Protein AF-A0A961MVY6-F1 (afdb_monomer)

Nearest PDB structures (foldseek):
  6jx6-assembly1_A  TM=2.882E-01  e=3.136E+00  Homo sapiens
  4tx5-assembly1_B  TM=4.268E-01  e=9.457E+00  Homo sapiens
  8auw-assembly1_D  TM=2.550E-01  e=6.999E+00  Homo sapiens
  4tx5-assembly1_A  TM=2.517E-01  e=7.738E+00  Homo sapiens
  8e2i-assembly1_F  TM=2.542E-01  e=9.944E+00  Homo sapiens

Sequence (142 aa):
MLRCLALFLSLLIAPLGADACEPQFRAGMVAFAAADRALRAAEETLYSGLGWASRGRVLERLEARSGLTTACDEVAVLRHDMLAASRQLDHARTQFGLARALCMGENQRRAAANLVALADTGMAIATQTEFLNDLAARCRSP

Structure (mmCIF, N/CA/C/O backbone):
data_AF-A0A961MVY6-F1
#
_entry.id   AF-A0A961MVY6-F1
#
loop_
_atom_site.group_PDB
_atom_site.id
_atom_site.type_symbol
_atom_site.label_atom_id
_atom_site.label_alt_id
_atom_site.label_comp_id
_atom_site.label_asym_id
_atom_site.label_entity_id
_atom_site.label_seq_id
_atom_site.pdbx_PDB_ins_code
_atom_site.Cartn_x
_atom_site.Cartn_y
_atom_site.Cartn_z
_atom_site.occupancy
_atom_site.B_iso_or_equiv
_atom_site.auth_seq_id
_atom_site.auth_comp_id
_atom_site.auth_asym_id
_atom_site.auth_atom_id
_atom_site.pdbx_PDB_model_num
ATOM 1 N N . MET A 1 1 ? 23.881 -22.099 -53.975 1.00 50.41 1 MET A N 1
ATOM 2 C CA . MET A 1 1 ? 24.062 -20.878 -53.154 1.00 50.41 1 MET A CA 1
ATOM 3 C C . MET A 1 1 ? 22.766 -20.314 -52.546 1.00 50.41 1 MET A C 1
ATOM 5 O O . MET A 1 1 ? 22.860 -19.404 -51.742 1.00 50.41 1 MET A O 1
ATOM 9 N N . LEU A 1 2 ? 21.575 -20.877 -52.819 1.00 51.62 2 LEU A N 1
ATOM 10 C CA . LEU A 1 2 ? 20.302 -20.393 -52.244 1.00 51.62 2 LEU A CA 1
ATOM 11 C C . LEU A 1 2 ? 19.974 -20.912 -50.826 1.00 51.62 2 LEU A C 1
ATOM 13 O O . LEU A 1 2 ? 19.121 -20.352 -50.150 1.00 51.62 2 LEU A O 1
ATOM 17 N N . ARG A 1 3 ? 20.632 -21.985 -50.359 1.00 49.69 3 ARG A N 1
ATOM 18 C CA . ARG A 1 3 ? 20.303 -22.641 -49.076 1.00 49.69 3 ARG A CA 1
ATOM 19 C C . ARG A 1 3 ? 20.895 -21.953 -47.838 1.00 49.69 3 ARG A C 1
ATOM 21 O O . ARG A 1 3 ? 20.323 -22.082 -46.765 1.00 49.69 3 ARG A O 1
ATOM 28 N N . CYS A 1 4 ? 21.977 -21.183 -47.977 1.00 49.06 4 CYS A N 1
ATOM 29 C CA . CYS A 1 4 ? 22.562 -20.445 -46.847 1.00 49.06 4 CYS A CA 1
ATOM 30 C C . CYS A 1 4 ? 21.818 -19.135 -46.534 1.00 49.06 4 CYS A C 1
ATOM 32 O O . CYS A 1 4 ? 21.869 -18.670 -45.401 1.00 49.06 4 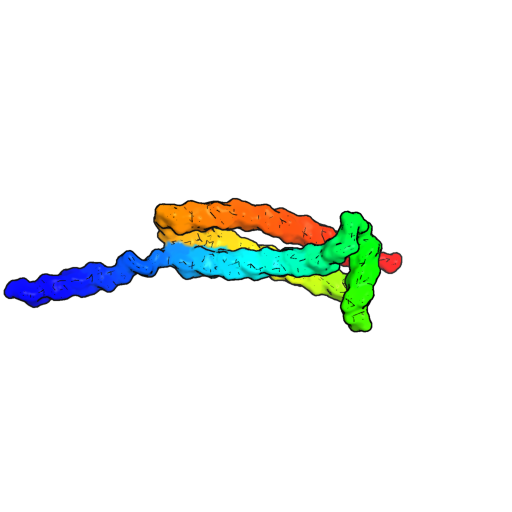CYS A O 1
ATOM 34 N N . LEU A 1 5 ? 21.099 -18.560 -47.507 1.00 49.84 5 LEU A N 1
ATOM 35 C CA . LEU A 1 5 ? 20.382 -17.292 -47.328 1.00 49.84 5 LEU A CA 1
ATOM 36 C C . LEU A 1 5 ? 19.131 -17.455 -46.443 1.00 49.84 5 LEU A C 1
ATOM 38 O O . LEU A 1 5 ? 18.829 -16.591 -45.627 1.00 49.84 5 LEU A O 1
ATOM 42 N N . ALA A 1 6 ? 18.437 -18.592 -46.557 1.00 54.06 6 ALA A N 1
ATOM 43 C CA . ALA A 1 6 ? 17.245 -18.886 -45.759 1.00 54.06 6 ALA A CA 1
ATOM 44 C C . ALA A 1 6 ? 17.570 -19.156 -44.277 1.00 54.06 6 ALA A C 1
ATOM 46 O O . ALA A 1 6 ? 16.796 -18.781 -43.403 1.00 54.06 6 ALA A O 1
ATOM 47 N N . LEU A 1 7 ? 18.740 -19.745 -43.994 1.00 50.69 7 LEU A N 1
ATOM 48 C CA . LEU A 1 7 ? 19.192 -20.058 -42.633 1.00 50.69 7 LEU A CA 1
ATOM 49 C C . LEU A 1 7 ? 19.576 -18.803 -41.831 1.00 50.69 7 LEU A C 1
ATOM 51 O O . LEU A 1 7 ? 19.318 -18.736 -40.630 1.00 50.69 7 LEU A O 1
ATOM 55 N N . PHE A 1 8 ? 20.119 -17.779 -42.499 1.00 51.22 8 PHE A N 1
ATOM 56 C CA . PHE A 1 8 ? 20.367 -16.473 -41.878 1.00 51.22 8 PHE A CA 1
ATOM 57 C C . PHE A 1 8 ? 19.077 -15.691 -41.615 1.00 51.22 8 PHE A C 1
ATOM 59 O O . PHE A 1 8 ? 18.980 -15.001 -40.602 1.00 51.22 8 PHE A O 1
ATOM 66 N N . LEU A 1 9 ? 18.062 -15.837 -42.475 1.00 50.09 9 LEU A N 1
ATOM 67 C CA . LEU A 1 9 ? 16.777 -15.165 -42.284 1.00 50.09 9 LEU A CA 1
ATOM 68 C C . LEU A 1 9 ? 16.022 -15.707 -41.061 1.00 50.09 9 LEU A C 1
ATOM 70 O O . LEU A 1 9 ? 15.394 -14.934 -40.352 1.00 50.09 9 LEU A O 1
ATOM 74 N N . SER A 1 10 ? 16.142 -17.002 -40.755 1.00 50.00 10 SER A N 1
ATOM 75 C CA . SER A 1 10 ? 15.547 -17.613 -39.555 1.00 50.00 10 SER A CA 1
ATOM 76 C C . SER A 1 10 ? 16.256 -17.265 -38.238 1.00 50.00 10 SER A C 1
ATOM 78 O O . SER A 1 10 ? 15.634 -17.350 -37.185 1.00 50.00 10 SER A O 1
ATOM 80 N N . LEU A 1 11 ? 17.526 -16.841 -38.274 1.00 48.94 11 LEU A N 1
ATOM 81 C CA . LEU A 1 11 ? 18.265 -16.371 -37.088 1.00 48.94 11 LEU A CA 1
ATOM 82 C C . LEU A 1 11 ? 18.016 -14.884 -36.779 1.00 48.94 11 LEU A C 1
ATOM 84 O O . LEU A 1 11 ? 18.246 -14.444 -35.656 1.00 48.94 11 LEU A O 1
ATOM 88 N N . LEU A 1 12 ? 17.501 -14.124 -37.749 1.00 46.88 12 LEU A N 1
ATOM 89 C CA . LEU A 1 12 ? 17.041 -12.741 -37.568 1.00 46.88 12 LEU A CA 1
ATOM 90 C C . LEU A 1 12 ? 15.601 -12.647 -37.032 1.00 46.88 12 LEU A C 1
ATOM 92 O O . LEU A 1 12 ? 15.157 -11.559 -36.684 1.00 46.88 12 LEU A O 1
ATOM 96 N N . ILE A 1 13 ? 14.896 -13.779 -36.922 1.00 49.81 13 ILE A N 1
ATOM 97 C CA . ILE A 1 13 ? 13.587 -13.899 -36.256 1.00 49.81 13 ILE A CA 1
ATOM 98 C C . ILE A 1 13 ? 13.783 -14.466 -34.836 1.00 49.81 13 ILE A C 1
ATOM 100 O O . ILE A 1 13 ? 12.940 -15.180 -34.299 1.00 49.81 13 ILE A O 1
ATOM 104 N N . ALA A 1 14 ? 14.898 -14.131 -34.175 1.00 45.16 14 ALA A N 1
ATOM 105 C CA . ALA A 1 14 ? 14.811 -13.953 -32.729 1.00 45.16 14 ALA A CA 1
ATOM 106 C C . ALA A 1 14 ? 13.691 -12.923 -32.495 1.00 45.16 14 ALA A C 1
ATOM 108 O O . ALA A 1 14 ? 13.612 -11.965 -33.269 1.00 45.16 14 ALA A O 1
ATOM 109 N N . PRO A 1 15 ? 12.786 -13.099 -31.521 1.00 46.09 15 PRO A N 1
ATOM 110 C CA . PRO A 1 15 ? 11.686 -12.169 -31.338 1.00 46.09 15 PRO A CA 1
ATOM 111 C C . PRO A 1 15 ? 12.265 -10.806 -30.940 1.00 46.09 15 PRO A C 1
ATOM 113 O O . PRO A 1 15 ? 12.479 -10.526 -29.767 1.00 46.09 15 PRO A O 1
ATOM 116 N N . LEU A 1 16 ? 12.494 -9.939 -31.927 1.00 48.75 16 LEU A N 1
ATOM 117 C CA . LEU A 1 16 ? 12.896 -8.536 -31.805 1.00 48.75 16 LEU A CA 1
ATOM 118 C C . LEU A 1 16 ? 11.778 -7.669 -31.184 1.00 48.75 16 LEU A C 1
ATOM 120 O O . LEU A 1 16 ? 11.719 -6.470 -31.427 1.00 48.75 16 LEU A O 1
ATOM 124 N N . GLY A 1 17 ? 10.853 -8.255 -30.418 1.00 47.75 17 GLY A N 1
ATOM 125 C CA . GLY A 1 17 ? 9.596 -7.598 -30.056 1.00 47.75 17 GLY A CA 1
ATOM 126 C C . GLY A 1 17 ? 8.947 -8.026 -28.745 1.00 47.75 17 GLY A C 1
ATOM 127 O O . GLY A 1 17 ? 7.870 -7.524 -28.449 1.00 47.75 17 GLY A O 1
ATOM 128 N N . ALA A 1 18 ? 9.557 -8.907 -27.948 1.00 54.59 18 ALA A N 1
ATOM 129 C CA . ALA A 1 18 ? 9.176 -9.013 -26.542 1.00 54.59 18 ALA A CA 1
ATOM 130 C C . ALA A 1 18 ? 10.121 -8.097 -25.765 1.00 54.59 18 ALA A C 1
ATOM 132 O O . ALA A 1 18 ? 11.275 -8.462 -25.538 1.00 54.59 18 ALA A O 1
ATOM 133 N N . ASP A 1 19 ? 9.665 -6.887 -25.429 1.00 66.06 19 ASP A N 1
ATOM 134 C CA . ASP A 1 19 ? 10.413 -6.003 -24.536 1.00 66.06 19 ASP A CA 1
ATOM 135 C C . ASP A 1 19 ? 10.648 -6.795 -23.243 1.00 66.06 19 ASP A C 1
ATOM 137 O O . ASP A 1 19 ? 9.700 -7.135 -22.533 1.00 66.06 19 ASP A O 1
ATOM 141 N N . ALA A 1 20 ? 11.898 -7.191 -22.982 1.00 76.56 20 ALA A N 1
ATOM 142 C CA . ALA A 1 20 ? 12.243 -8.126 -21.907 1.00 76.56 20 ALA A CA 1
ATOM 143 C C . ALA A 1 20 ? 11.831 -7.606 -20.518 1.00 76.56 20 ALA A C 1
ATOM 145 O O . ALA A 1 20 ? 11.850 -8.357 -19.544 1.00 76.56 20 ALA A O 1
ATOM 146 N N . CYS A 1 21 ? 11.465 -6.325 -20.448 1.00 90.12 21 CYS A N 1
ATOM 147 C CA . CYS A 1 21 ? 10.973 -5.642 -19.272 1.00 90.12 21 CYS A CA 1
ATOM 148 C C . CYS A 1 21 ? 9.441 -5.629 -19.114 1.00 90.12 21 CYS A C 1
ATOM 150 O O . CYS A 1 21 ? 8.948 -5.278 -18.039 1.00 90.12 21 CYS A O 1
ATOM 152 N N . GLU A 1 22 ? 8.671 -5.963 -20.156 1.00 90.50 22 GLU A N 1
ATOM 153 C CA . GLU A 1 22 ? 7.207 -5.883 -20.139 1.00 90.50 22 GLU A CA 1
ATOM 154 C C . GLU A 1 22 ? 6.570 -6.738 -19.028 1.00 90.50 22 GLU A C 1
ATOM 156 O O . GLU A 1 22 ? 5.675 -6.230 -18.340 1.00 90.50 22 GLU A O 1
ATOM 161 N N . PRO A 1 23 ? 7.012 -7.988 -18.774 1.00 93.62 23 PRO A N 1
ATOM 162 C CA . PRO A 1 23 ? 6.463 -8.791 -17.684 1.00 93.62 23 PRO A CA 1
ATOM 163 C C . PRO A 1 23 ? 6.629 -8.123 -16.313 1.00 93.62 23 PRO A C 1
ATOM 165 O O . PRO A 1 23 ? 5.684 -8.092 -15.524 1.00 93.62 23 PRO A O 1
ATOM 168 N N . GLN A 1 24 ? 7.800 -7.541 -16.047 1.00 95.12 24 GLN A N 1
ATOM 169 C CA . GLN A 1 24 ? 8.118 -6.865 -14.790 1.00 95.12 24 GLN A CA 1
ATOM 170 C C . GLN A 1 24 ? 7.337 -5.558 -14.684 1.00 95.12 24 GLN A C 1
ATOM 172 O O . GLN A 1 24 ? 6.719 -5.289 -13.659 1.00 95.12 24 GLN A O 1
ATOM 177 N N . PHE A 1 25 ? 7.268 -4.771 -15.761 1.00 94.12 25 PHE A N 1
ATOM 178 C CA . PHE A 1 25 ? 6.469 -3.549 -15.774 1.00 94.12 25 PHE A CA 1
ATOM 179 C C . PHE A 1 25 ? 4.996 -3.848 -15.459 1.00 94.12 25 PHE A C 1
ATOM 181 O O . PHE A 1 25 ? 4.385 -3.192 -14.613 1.00 94.12 25 PHE A O 1
ATOM 188 N N . ARG A 1 26 ? 4.429 -4.881 -16.091 1.00 95.06 26 ARG A N 1
ATOM 189 C CA . ARG A 1 26 ? 3.044 -5.309 -15.866 1.00 95.06 26 ARG A CA 1
ATOM 190 C C . ARG A 1 26 ? 2.826 -5.820 -14.443 1.00 95.06 26 ARG A C 1
ATOM 192 O O . ARG A 1 26 ? 1.844 -5.429 -13.816 1.00 95.06 26 ARG A O 1
ATOM 199 N N . ALA A 1 27 ? 3.730 -6.651 -13.927 1.00 95.81 27 ALA A N 1
ATOM 200 C CA . ALA A 1 27 ? 3.666 -7.134 -12.549 1.00 95.81 27 ALA A CA 1
ATOM 201 C C . ALA A 1 27 ? 3.710 -5.969 -11.545 1.00 95.81 27 ALA A C 1
ATOM 203 O O . ALA A 1 27 ? 2.910 -5.934 -10.609 1.00 95.81 27 ALA A O 1
ATOM 204 N N . GLY A 1 28 ? 4.567 -4.972 -11.796 1.00 96.31 28 GLY A N 1
ATOM 205 C CA . GLY A 1 28 ? 4.634 -3.741 -11.010 1.00 96.31 28 GLY A CA 1
ATOM 206 C C . GLY A 1 28 ? 3.316 -2.971 -11.005 1.00 96.31 28 GLY A C 1
ATOM 207 O O . GLY A 1 28 ? 2.820 -2.616 -9.939 1.00 96.31 28 GLY A O 1
ATOM 208 N N . MET A 1 29 ? 2.695 -2.788 -12.175 1.00 96.19 29 MET A N 1
ATOM 209 C CA . MET A 1 29 ? 1.393 -2.116 -12.297 1.00 96.19 29 MET A CA 1
ATOM 210 C C . MET A 1 29 ? 0.275 -2.855 -11.554 1.00 96.19 29 MET A C 1
ATOM 212 O O . MET A 1 29 ? -0.544 -2.219 -10.894 1.00 96.19 29 MET A O 1
ATOM 216 N N . VAL A 1 30 ? 0.233 -4.187 -11.646 1.00 97.75 30 VAL A N 1
ATOM 217 C CA . VAL A 1 30 ? -0.782 -5.005 -10.961 1.00 97.75 30 VAL A CA 1
ATOM 218 C C . VAL A 1 30 ? -0.647 -4.880 -9.444 1.00 97.75 30 VAL A C 1
ATOM 220 O O . VAL A 1 30 ? -1.646 -4.660 -8.757 1.00 97.75 30 VAL A O 1
ATOM 223 N N . ALA A 1 31 ? 0.577 -4.981 -8.929 1.00 97.00 31 ALA A N 1
ATOM 224 C CA . ALA A 1 31 ? 0.850 -4.868 -7.502 1.00 97.00 31 ALA A CA 1
ATOM 225 C C . ALA A 1 31 ? 0.575 -3.453 -6.978 1.00 97.00 31 ALA A C 1
ATOM 227 O O . ALA A 1 31 ? -0.089 -3.291 -5.953 1.00 97.00 31 ALA A O 1
ATOM 228 N N . PHE A 1 32 ? 0.981 -2.423 -7.727 1.00 96.25 32 PHE A N 1
ATOM 229 C CA . PHE A 1 32 ? 0.672 -1.037 -7.389 1.00 96.25 32 PHE A CA 1
ATOM 230 C C . PHE A 1 32 ? -0.840 -0.789 -7.330 1.00 96.25 32 PHE A C 1
ATOM 232 O O . PHE A 1 32 ? -1.336 -0.264 -6.338 1.00 96.25 32 PHE A O 1
ATOM 239 N N . ALA A 1 33 ? -1.592 -1.240 -8.338 1.00 96.06 33 ALA A N 1
ATOM 240 C CA . ALA A 1 33 ? -3.046 -1.099 -8.358 1.00 96.06 33 ALA A CA 1
ATOM 241 C C . ALA A 1 33 ? -3.729 -1.850 -7.203 1.00 96.06 33 ALA A C 1
ATOM 243 O O . ALA A 1 33 ? -4.752 -1.400 -6.689 1.00 96.06 33 ALA A O 1
ATOM 244 N N . ALA A 1 34 ? -3.190 -2.997 -6.780 1.00 95.69 34 ALA A N 1
ATOM 245 C CA . ALA A 1 34 ? -3.693 -3.705 -5.608 1.00 95.69 34 ALA A CA 1
ATOM 246 C C . ALA A 1 34 ? -3.478 -2.895 -4.320 1.00 95.69 34 ALA A C 1
ATOM 248 O O . ALA A 1 34 ? -4.415 -2.768 -3.532 1.00 95.69 34 ALA A O 1
ATOM 249 N N . ALA A 1 35 ? -2.288 -2.314 -4.138 1.00 95.81 35 ALA A N 1
ATOM 250 C CA . ALA A 1 35 ? -1.991 -1.460 -2.993 1.00 95.81 35 ALA A CA 1
ATOM 251 C C . ALA A 1 35 ? -2.851 -0.184 -2.972 1.00 95.81 35 ALA A C 1
ATOM 253 O O . ALA A 1 35 ? -3.446 0.124 -1.943 1.00 95.81 35 ALA A O 1
ATOM 254 N N . ASP A 1 36 ? -2.971 0.514 -4.106 1.00 94.94 36 ASP A N 1
ATOM 255 C CA . ASP A 1 36 ? -3.773 1.741 -4.230 1.00 94.94 36 ASP A CA 1
ATOM 256 C C . ASP A 1 36 ? -5.257 1.483 -3.932 1.00 94.94 36 ASP A C 1
ATOM 258 O O . ASP A 1 36 ? -5.886 2.230 -3.185 1.00 94.94 36 ASP A O 1
ATOM 262 N N . ARG A 1 37 ? -5.822 0.375 -4.433 1.00 95.44 37 ARG A N 1
ATOM 263 C CA . ARG A 1 37 ? -7.207 -0.007 -4.109 1.00 95.44 37 ARG A CA 1
ATOM 264 C C . ARG A 1 37 ? -7.407 -0.288 -2.625 1.00 95.44 37 ARG A C 1
ATOM 266 O O . ARG A 1 37 ? -8.418 0.137 -2.075 1.00 95.44 37 ARG A O 1
ATOM 273 N N . ALA A 1 38 ? -6.476 -1.000 -1.990 1.00 94.38 38 ALA A N 1
ATOM 274 C CA . ALA A 1 38 ? -6.560 -1.282 -0.561 1.00 94.38 38 ALA A CA 1
ATOM 275 C C . ALA A 1 38 ? -6.492 0.013 0.263 1.00 94.38 38 ALA A C 1
ATOM 277 O O . ALA A 1 38 ? -7.310 0.202 1.161 1.00 94.38 38 ALA A O 1
ATOM 278 N N . LEU A 1 39 ? -5.581 0.929 -0.090 1.00 94.31 39 LEU A N 1
ATOM 279 C CA . LEU A 1 39 ? -5.478 2.245 0.541 1.00 94.31 39 LEU A CA 1
ATOM 280 C C . LEU A 1 39 ? -6.789 3.032 0.412 1.00 94.31 39 LEU A C 1
ATOM 282 O O . LEU A 1 39 ? -7.344 3.445 1.426 1.00 94.31 39 LEU A O 1
ATOM 286 N N . ARG A 1 40 ? -7.332 3.171 -0.803 1.00 93.06 40 ARG A N 1
ATOM 287 C CA . ARG A 1 40 ? -8.600 3.886 -1.033 1.00 93.06 40 ARG A CA 1
ATOM 288 C C . ARG A 1 40 ? -9.765 3.272 -0.261 1.00 93.06 40 ARG A C 1
ATOM 290 O O . ARG A 1 40 ? -10.567 4.003 0.310 1.00 93.06 40 ARG A O 1
ATOM 297 N N . ALA A 1 41 ? -9.856 1.942 -0.221 1.00 92.00 41 ALA A N 1
ATOM 298 C CA . ALA A 1 41 ? -10.901 1.250 0.530 1.00 92.00 41 ALA A CA 1
ATOM 299 C C . ALA A 1 41 ? -10.783 1.502 2.043 1.00 92.00 41 ALA A C 1
ATOM 301 O O . ALA A 1 41 ? -11.797 1.688 2.725 1.00 92.00 41 ALA A O 1
ATOM 302 N N . ALA A 1 42 ? -9.557 1.552 2.573 1.00 90.75 42 ALA A N 1
ATOM 303 C CA . ALA A 1 42 ? -9.318 1.918 3.964 1.00 90.75 42 ALA A CA 1
ATOM 304 C C . ALA A 1 42 ? -9.681 3.386 4.227 1.00 90.75 42 ALA A C 1
ATOM 306 O O . ALA A 1 42 ? -10.405 3.666 5.178 1.00 90.75 42 ALA A O 1
ATOM 307 N N . GLU A 1 43 ? -9.268 4.314 3.364 1.00 89.94 43 GLU A N 1
ATOM 308 C CA . GLU A 1 43 ? -9.612 5.735 3.483 1.00 89.94 43 GLU A CA 1
ATOM 309 C C . GLU A 1 43 ? -11.124 5.971 3.428 1.00 89.94 43 GLU A C 1
ATOM 311 O O . GLU A 1 43 ? -11.670 6.716 4.240 1.00 89.94 43 GLU A O 1
ATOM 316 N N . GLU A 1 44 ? -11.832 5.299 2.523 1.00 88.56 44 GLU A N 1
ATOM 317 C CA . GLU A 1 44 ? -13.290 5.371 2.441 1.00 88.56 44 GLU A CA 1
ATOM 318 C C . GLU A 1 44 ? -13.944 4.838 3.721 1.00 88.56 44 GLU A C 1
ATOM 320 O O . GLU A 1 44 ? -14.873 5.441 4.267 1.00 88.56 44 GLU A O 1
ATOM 325 N N . THR A 1 45 ? -13.423 3.730 4.244 1.00 86.94 45 THR A N 1
ATOM 326 C CA . THR A 1 45 ? -13.903 3.141 5.495 1.00 86.94 45 THR A CA 1
ATOM 327 C C . THR A 1 45 ? -13.710 4.097 6.673 1.00 86.94 45 THR A C 1
ATOM 329 O O . THR A 1 45 ? -14.642 4.294 7.459 1.00 86.94 45 THR A O 1
ATOM 332 N N . LEU A 1 46 ? -12.530 4.712 6.762 1.00 84.81 46 LEU A N 1
ATOM 333 C CA . LEU A 1 46 ? -12.106 5.545 7.884 1.00 84.81 46 LEU A CA 1
ATOM 334 C C . LEU A 1 46 ? -12.653 6.974 7.830 1.00 84.81 46 LEU A C 1
ATOM 336 O O . LEU A 1 46 ? -12.898 7.549 8.888 1.00 84.81 46 LEU A O 1
ATOM 340 N N . TYR A 1 47 ? -12.841 7.551 6.639 1.00 80.81 47 TYR A N 1
ATOM 341 C CA . TYR A 1 47 ? -13.070 8.993 6.480 1.00 80.81 47 TYR A CA 1
ATOM 342 C C . TYR A 1 47 ? -14.288 9.373 5.632 1.00 80.81 47 TYR A C 1
ATOM 344 O O . TYR A 1 47 ? -14.722 10.525 5.698 1.00 80.81 47 TYR A O 1
ATOM 352 N N . SER A 1 48 ? -14.885 8.460 4.854 1.00 76.56 48 SER A N 1
ATOM 353 C CA . SER A 1 48 ? -16.035 8.820 4.008 1.00 76.56 48 SER A CA 1
ATOM 354 C C . SER A 1 48 ? -17.213 9.333 4.843 1.00 76.56 48 SER A C 1
ATOM 356 O O . SER A 1 48 ? -17.666 8.680 5.786 1.00 76.56 48 SER A O 1
ATOM 358 N N . GLY A 1 49 ? -17.698 10.532 4.501 1.00 62.78 49 GLY A N 1
ATOM 359 C CA . GLY A 1 49 ? -18.789 11.212 5.206 1.00 62.78 49 GLY A CA 1
ATOM 360 C C . GLY A 1 49 ? -18.409 11.821 6.563 1.00 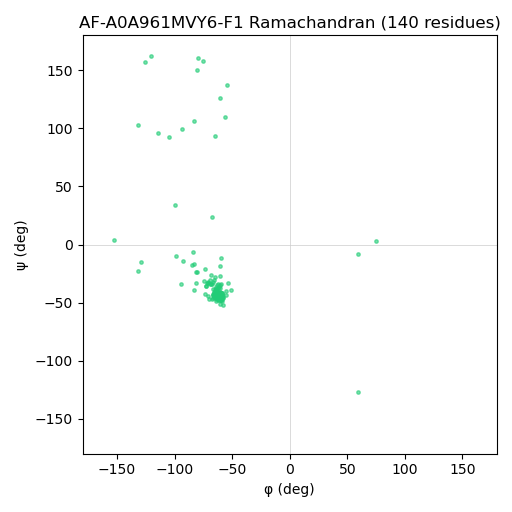62.78 49 GLY A C 1
ATOM 361 O O . GLY A 1 49 ? -19.273 12.385 7.236 1.00 62.78 49 GLY A O 1
ATOM 362 N N . LEU A 1 50 ? -17.138 11.753 6.971 1.00 63.66 50 LEU A N 1
ATOM 363 C CA . LEU A 1 50 ? -16.634 12.346 8.209 1.00 63.66 50 LEU A CA 1
ATOM 364 C C . LEU A 1 50 ? -15.839 13.613 7.877 1.00 63.66 50 LEU A C 1
ATOM 366 O O . LEU A 1 50 ? -14.645 13.556 7.620 1.00 63.66 50 LEU A O 1
ATO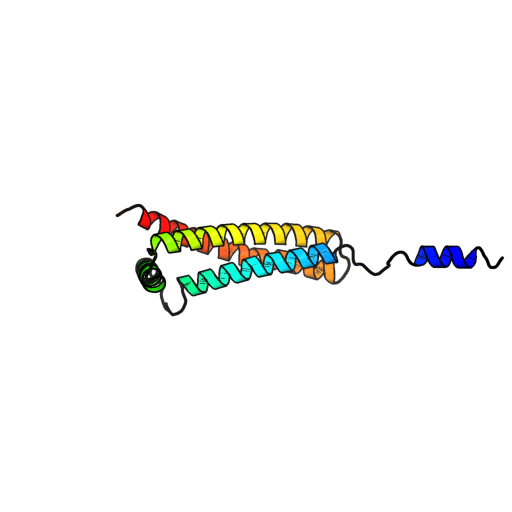M 370 N N . GLY A 1 51 ? -16.502 14.776 7.890 1.00 59.69 51 GLY A N 1
ATOM 371 C CA . GLY A 1 51 ? -15.851 16.055 7.561 1.00 59.69 51 GLY A CA 1
ATOM 372 C C . GLY A 1 51 ? -14.613 16.354 8.420 1.00 59.69 51 GLY A C 1
ATOM 373 O O . GLY A 1 51 ? -13.589 16.767 7.892 1.00 59.69 51 GLY A O 1
ATOM 374 N N . TRP A 1 52 ? -14.696 16.112 9.735 1.00 53.34 52 TRP A N 1
ATOM 375 C CA . TRP A 1 52 ? -13.565 16.115 10.675 1.00 53.34 52 TRP A CA 1
ATOM 376 C C . TRP A 1 52 ? -13.663 14.841 11.522 1.00 53.34 52 TRP A C 1
ATOM 378 O O . TRP A 1 52 ? -14.525 14.732 12.402 1.00 53.34 52 TRP A O 1
ATOM 388 N N . ALA A 1 53 ? -12.836 13.841 11.224 1.00 60.84 53 ALA A N 1
ATOM 389 C CA . ALA A 1 53 ? -12.871 12.554 11.910 1.00 60.84 53 ALA A CA 1
ATOM 390 C C . ALA A 1 53 ? -12.068 12.621 13.221 1.00 60.84 53 ALA A C 1
ATOM 392 O O . ALA A 1 53 ? -10.839 12.640 13.216 1.00 60.84 53 ALA A O 1
ATOM 393 N N . SER A 1 54 ? -12.754 12.648 14.366 1.00 69.69 54 SER A N 1
ATOM 394 C CA . SER A 1 54 ? -12.109 12.341 15.646 1.00 69.69 54 SER A CA 1
ATOM 395 C C . SER A 1 54 ? -12.010 10.823 15.817 1.00 69.69 54 SER A C 1
ATOM 397 O O . SER A 1 54 ? -12.857 10.076 15.328 1.00 69.69 54 SER A O 1
ATOM 399 N N . ARG A 1 55 ? -10.987 10.352 16.543 1.00 70.12 55 ARG A N 1
ATOM 400 C CA . ARG A 1 55 ? -10.746 8.915 16.784 1.00 70.12 55 ARG A CA 1
ATOM 401 C C . ARG A 1 55 ? -11.989 8.170 17.304 1.00 70.12 55 ARG A C 1
ATOM 403 O O . ARG A 1 55 ? -12.246 7.058 16.868 1.00 70.12 55 ARG A O 1
ATOM 410 N N . GLY A 1 56 ? -12.775 8.795 18.188 1.00 71.44 56 GLY A N 1
ATOM 411 C CA . GLY A 1 56 ? -14.019 8.212 18.712 1.00 71.44 56 GLY A CA 1
ATOM 412 C C . GLY A 1 56 ? -15.096 8.017 17.640 1.00 71.44 56 GLY A C 1
ATOM 413 O O . GLY A 1 56 ? -15.668 6.939 17.547 1.00 71.44 56 GLY A O 1
ATOM 414 N N . ARG A 1 57 ? -15.294 9.005 16.755 1.00 77.94 57 ARG A N 1
ATOM 415 C CA . ARG A 1 57 ? -16.283 8.912 15.664 1.00 77.94 57 ARG A CA 1
ATOM 416 C C . ARG A 1 57 ? -15.935 7.833 14.641 1.00 77.94 57 ARG A C 1
ATOM 418 O O . ARG A 1 57 ? -16.834 7.257 14.038 1.00 77.94 57 ARG A O 1
ATOM 425 N N . VAL A 1 58 ? -14.643 7.561 14.442 1.00 80.69 58 VAL A N 1
ATOM 426 C CA . VAL A 1 58 ? -14.197 6.448 13.593 1.00 80.69 58 VAL A CA 1
ATOM 427 C C . VAL A 1 58 ? -14.573 5.111 14.230 1.00 80.69 58 VAL A C 1
ATOM 429 O O . VAL A 1 58 ? -15.160 4.279 13.550 1.00 80.69 58 VAL A O 1
ATOM 432 N N . LEU A 1 59 ? -14.316 4.918 15.528 1.00 80.19 59 LEU A N 1
ATOM 433 C CA . LEU A 1 59 ? -14.689 3.678 16.222 1.00 80.19 59 LEU A CA 1
ATOM 434 C C . LEU A 1 59 ? -16.208 3.451 16.223 1.00 80.19 59 LEU A C 1
ATOM 436 O O . LEU A 1 59 ? -16.651 2.378 15.833 1.00 80.19 59 LEU A O 1
ATOM 440 N N . GLU A 1 60 ? -17.007 4.467 16.563 1.00 80.94 60 GLU A N 1
ATOM 441 C CA . GLU A 1 60 ? -18.478 4.385 16.513 1.00 80.94 60 GLU A CA 1
ATOM 442 C C . GLU A 1 60 ? -18.988 3.982 15.122 1.00 80.94 60 GLU A C 1
ATOM 444 O O . GLU A 1 60 ? -19.908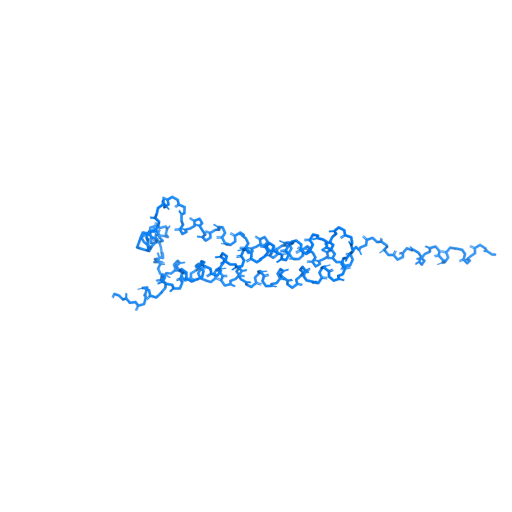 3.177 14.993 1.00 80.94 60 GLU A O 1
ATOM 449 N N . ARG A 1 61 ? -18.372 4.518 14.062 1.00 82.06 61 ARG A N 1
ATOM 450 C CA . ARG A 1 61 ? -18.709 4.164 12.681 1.00 82.06 61 ARG A CA 1
ATOM 451 C C . ARG A 1 61 ? -18.346 2.721 12.352 1.00 82.06 61 ARG A C 1
ATOM 453 O O . ARG A 1 61 ? -19.130 2.062 11.674 1.00 82.06 61 ARG A O 1
ATOM 460 N N . LEU A 1 62 ? -17.167 2.259 12.763 1.00 83.88 62 LEU A N 1
ATOM 461 C CA . LEU A 1 62 ? -16.743 0.880 12.520 1.00 83.88 62 LEU A CA 1
ATOM 462 C C . LEU A 1 62 ? -17.690 -0.106 13.216 1.00 83.88 62 LEU A C 1
ATOM 464 O O . LEU A 1 62 ? -18.149 -1.047 12.574 1.00 83.88 62 LEU A O 1
ATOM 468 N N . GLU A 1 63 ? -18.080 0.185 14.459 1.00 82.88 63 GLU A N 1
ATOM 469 C CA . GLU A 1 63 ? -19.095 -0.580 15.197 1.00 82.88 63 GLU A CA 1
ATOM 470 C C . GLU A 1 63 ? -20.441 -0.596 14.444 1.00 82.88 63 GLU A C 1
ATOM 472 O O . GLU A 1 63 ? -21.027 -1.649 14.194 1.00 82.88 63 GLU A O 1
ATOM 477 N N . ALA A 1 64 ? -20.912 0.578 14.005 1.00 79.94 64 ALA A N 1
ATOM 478 C CA . ALA A 1 64 ? -22.191 0.721 13.309 1.00 79.94 64 ALA A CA 1
ATOM 479 C C . ALA A 1 64 ? -22.209 0.080 11.910 1.00 79.94 64 ALA A C 1
ATOM 481 O O . ALA A 1 64 ? -23.278 -0.271 11.410 1.00 79.94 64 ALA A O 1
ATOM 482 N N . ARG A 1 65 ? -21.049 -0.047 11.254 1.00 77.88 65 ARG A N 1
ATOM 483 C CA . ARG A 1 65 ? -20.934 -0.608 9.902 1.00 77.88 65 ARG A CA 1
ATOM 484 C C . ARG A 1 65 ? -21.129 -2.116 9.890 1.00 77.88 65 ARG A C 1
ATOM 486 O O . ARG A 1 65 ? -21.741 -2.631 8.958 1.00 77.88 65 ARG A O 1
ATOM 493 N N . SER A 1 66 ? -20.544 -2.814 10.854 1.00 71.88 66 SER A N 1
ATOM 494 C CA . SER A 1 66 ? -20.464 -4.266 10.785 1.00 71.88 66 SER A CA 1
ATOM 495 C C . SER A 1 66 ? -21.738 -4.947 11.273 1.00 71.88 66 SER A C 1
ATOM 497 O O . SER A 1 66 ? -22.149 -5.960 10.707 1.00 71.88 66 SER A O 1
ATOM 499 N N . GLY A 1 67 ? -22.370 -4.424 12.331 1.00 70.81 67 GLY A N 1
ATOM 500 C CA . GLY A 1 67 ? -23.526 -5.055 12.984 1.00 70.81 67 GLY A CA 1
ATOM 501 C C . GLY A 1 67 ? -23.272 -6.471 13.541 1.00 70.81 67 GLY A C 1
ATOM 502 O O . GLY A 1 67 ? -24.135 -7.010 14.228 1.00 70.81 67 GLY A O 1
ATOM 503 N N . LEU A 1 68 ? -22.110 -7.069 13.248 1.00 76.81 68 LEU A N 1
ATOM 504 C CA . LEU A 1 68 ? -21.711 -8.447 13.538 1.00 76.81 68 LEU A CA 1
ATOM 505 C C . LEU A 1 68 ? -20.312 -8.536 14.170 1.00 76.81 68 LEU A C 1
ATOM 507 O O . LEU A 1 68 ? -20.010 -9.530 14.822 1.00 76.81 68 LEU A O 1
ATOM 511 N N . THR A 1 69 ? -19.459 -7.530 13.972 1.00 83.00 69 THR A N 1
ATOM 512 C CA . THR A 1 69 ? -18.100 -7.433 14.526 1.00 83.00 69 THR A CA 1
ATOM 513 C C . THR A 1 69 ? -17.951 -6.113 15.278 1.00 83.00 69 THR A C 1
ATOM 515 O O . THR A 1 69 ? -18.688 -5.154 15.028 1.00 83.00 69 THR A O 1
ATOM 518 N N . THR A 1 70 ? -17.004 -6.070 16.212 1.00 87.31 70 THR A N 1
ATOM 519 C CA . THR A 1 70 ? -16.711 -4.849 16.967 1.00 87.31 70 THR A CA 1
ATOM 520 C C . THR A 1 70 ? -15.838 -3.898 16.148 1.00 87.31 70 THR A C 1
ATOM 522 O O . THR A 1 70 ? -15.098 -4.310 15.251 1.00 87.31 70 THR A O 1
ATOM 525 N N . ALA A 1 71 ? -15.819 -2.618 16.512 1.00 86.44 71 ALA A N 1
ATOM 526 C CA . ALA A 1 71 ? -14.902 -1.631 15.955 1.00 86.44 71 ALA A CA 1
ATOM 527 C C . ALA A 1 71 ? -13.440 -2.085 16.059 1.00 86.44 71 ALA A C 1
ATOM 529 O O . ALA A 1 71 ? -12.626 -1.781 15.191 1.00 86.44 71 ALA A O 1
ATOM 530 N N . CYS A 1 72 ? -13.102 -2.831 17.110 1.00 90.38 72 CYS A N 1
ATOM 531 C CA . CYS A 1 72 ? -11.761 -3.358 17.319 1.00 90.38 72 CYS A CA 1
ATOM 532 C C . CYS A 1 72 ? -11.413 -4.501 16.360 1.00 90.38 72 CYS A C 1
ATOM 534 O O . CYS A 1 72 ? -10.273 -4.564 15.891 1.00 90.38 72 CYS A O 1
ATOM 536 N N . ASP A 1 73 ? -12.385 -5.345 16.014 1.00 91.06 73 ASP A N 1
ATOM 537 C CA . ASP A 1 73 ? -12.223 -6.366 14.976 1.00 91.06 73 ASP A CA 1
ATOM 538 C C . ASP A 1 73 ? -12.031 -5.709 13.602 1.00 91.06 73 ASP A C 1
ATOM 540 O O . ASP A 1 73 ? -11.107 -6.059 12.868 1.00 91.06 73 ASP A O 1
ATOM 544 N N . GLU A 1 74 ? -12.825 -4.682 13.290 1.00 90.69 74 GLU A N 1
ATOM 545 C CA . GLU A 1 74 ? -12.693 -3.915 12.046 1.00 90.69 74 GLU A CA 1
ATOM 546 C C . GLU A 1 74 ? -11.336 -3.198 11.946 1.00 90.69 74 GLU A C 1
ATOM 548 O O . GLU A 1 74 ? -10.685 -3.217 10.899 1.00 90.69 74 GLU A O 1
ATOM 553 N N . VAL A 1 75 ? -10.844 -2.615 13.047 1.00 91.88 75 VAL A N 1
ATOM 554 C CA . VAL A 1 75 ? -9.486 -2.048 13.100 1.00 91.88 75 VAL A CA 1
ATOM 555 C C . VAL A 1 75 ? -8.435 -3.129 12.832 1.00 91.88 75 VAL A C 1
ATOM 557 O O . VAL A 1 75 ? -7.465 -2.869 12.117 1.00 91.88 75 VAL A O 1
ATOM 560 N N . ALA A 1 76 ? -8.593 -4.339 13.374 1.00 92.50 76 ALA A N 1
ATOM 561 C CA . ALA A 1 76 ? -7.659 -5.436 13.123 1.00 92.50 76 ALA A CA 1
ATOM 562 C C . ALA A 1 76 ? -7.642 -5.857 11.642 1.00 92.50 76 ALA A C 1
ATOM 564 O O . ALA A 1 76 ? -6.554 -6.052 11.088 1.00 92.50 76 ALA A O 1
ATOM 565 N N . VAL A 1 77 ? -8.810 -5.919 10.993 1.00 92.75 77 VAL A N 1
ATOM 566 C CA . VAL A 1 77 ? -8.936 -6.184 9.549 1.00 92.75 77 VAL A CA 1
ATOM 567 C C . VAL A 1 77 ? -8.223 -5.104 8.737 1.00 92.75 77 VAL A C 1
ATOM 569 O O . VAL A 1 77 ? -7.332 -5.417 7.947 1.00 92.75 77 VAL A O 1
ATOM 572 N N . LEU A 1 78 ? -8.507 -3.826 9.000 1.00 93.25 78 LEU A N 1
ATOM 573 C CA . LEU A 1 78 ? -7.874 -2.715 8.281 1.00 93.25 78 LEU A CA 1
ATOM 574 C C . LEU A 1 78 ? -6.348 -2.701 8.451 1.00 93.25 78 LEU A C 1
ATOM 576 O O . LEU A 1 78 ? -5.618 -2.419 7.501 1.00 93.25 78 LEU A O 1
ATOM 580 N N . ARG A 1 79 ? -5.832 -3.049 9.639 1.00 95.06 79 ARG A N 1
ATOM 581 C CA . ARG A 1 79 ? -4.378 -3.180 9.864 1.00 95.06 79 ARG A CA 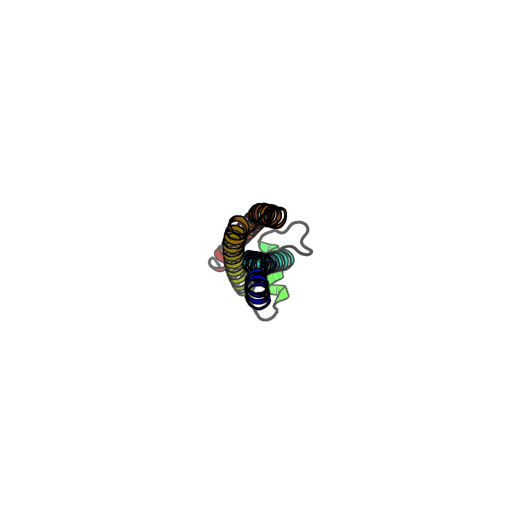1
ATOM 582 C C . ARG A 1 79 ? -3.774 -4.296 9.026 1.00 95.06 79 ARG A C 1
ATOM 584 O O . ARG A 1 79 ? -2.699 -4.116 8.454 1.00 95.06 79 ARG A O 1
ATOM 591 N N . HIS A 1 80 ? -4.444 -5.443 8.962 1.00 95.31 80 HIS A N 1
ATOM 592 C CA . HIS A 1 80 ? -4.007 -6.548 8.118 1.00 95.31 80 HIS A CA 1
ATOM 593 C C . HIS A 1 80 ? -3.975 -6.136 6.637 1.00 95.31 80 HIS A C 1
ATOM 595 O O . HIS A 1 80 ? -2.987 -6.410 5.946 1.00 95.31 80 HIS A O 1
ATOM 601 N N . ASP A 1 81 ? -4.994 -5.412 6.177 1.00 95.12 81 ASP A N 1
ATOM 602 C CA . ASP A 1 81 ? -5.086 -4.929 4.799 1.00 95.12 81 ASP A CA 1
ATOM 603 C C . ASP A 1 81 ? -3.996 -3.902 4.471 1.00 95.12 81 ASP A C 1
ATOM 605 O O . ASP A 1 81 ? -3.368 -4.000 3.416 1.00 95.12 81 ASP A O 1
ATOM 609 N N . MET A 1 82 ? -3.678 -2.980 5.387 1.00 96.94 82 MET A N 1
ATOM 610 C CA . MET A 1 82 ? -2.563 -2.039 5.203 1.00 96.94 82 MET A CA 1
ATOM 611 C C . MET A 1 82 ? -1.202 -2.740 5.164 1.00 96.94 82 MET A C 1
ATOM 613 O O . MET A 1 82 ? -0.360 -2.405 4.329 1.00 96.94 82 MET A O 1
ATOM 617 N N . LEU A 1 83 ? -0.992 -3.772 5.988 1.00 96.69 83 LEU A N 1
ATOM 618 C CA . LEU A 1 83 ? 0.217 -4.599 5.906 1.00 96.69 83 LEU A CA 1
ATOM 619 C C . LEU A 1 83 ? 0.304 -5.342 4.566 1.00 96.69 83 LEU A C 1
ATOM 621 O O . LEU A 1 83 ? 1.388 -5.462 3.994 1.00 96.69 83 LEU A O 1
ATOM 625 N N . ALA A 1 84 ? -0.818 -5.849 4.052 1.00 97.00 84 ALA A N 1
ATOM 626 C CA . ALA A 1 84 ? -0.864 -6.473 2.734 1.00 97.00 84 ALA A CA 1
ATOM 627 C C . ALA A 1 84 ? -0.577 -5.461 1.613 1.00 97.00 84 ALA A C 1
ATOM 629 O O . ALA A 1 84 ? 0.223 -5.760 0.726 1.00 97.00 84 ALA A O 1
ATOM 630 N N . ALA A 1 85 ? -1.154 -4.260 1.684 1.00 97.12 85 ALA A N 1
ATOM 631 C CA . ALA A 1 85 ? -0.923 -3.178 0.730 1.00 97.12 85 ALA A CA 1
ATOM 632 C C . ALA A 1 85 ? 0.548 -2.731 0.719 1.00 97.12 85 ALA A C 1
ATOM 634 O O . ALA A 1 85 ? 1.135 -2.569 -0.349 1.00 97.12 85 ALA A O 1
ATOM 635 N N . SER A 1 86 ? 1.176 -2.626 1.894 1.00 97.56 86 SER A N 1
ATOM 636 C CA . SER A 1 86 ? 2.607 -2.334 2.030 1.00 97.56 86 SER A CA 1
ATOM 637 C C . SER A 1 86 ? 3.476 -3.390 1.331 1.00 97.56 86 SER A C 1
ATOM 639 O O . SER A 1 86 ? 4.340 -3.036 0.530 1.00 97.56 86 SER A O 1
ATOM 641 N N . ARG A 1 87 ? 3.181 -4.687 1.514 1.00 97.75 87 ARG A N 1
ATOM 642 C CA . ARG A 1 87 ? 3.888 -5.763 0.791 1.00 97.75 87 ARG A CA 1
ATOM 643 C C . ARG A 1 87 ? 3.694 -5.681 -0.726 1.00 97.75 87 ARG A C 1
ATOM 645 O O . ARG A 1 87 ? 4.625 -5.966 -1.476 1.00 97.75 87 AR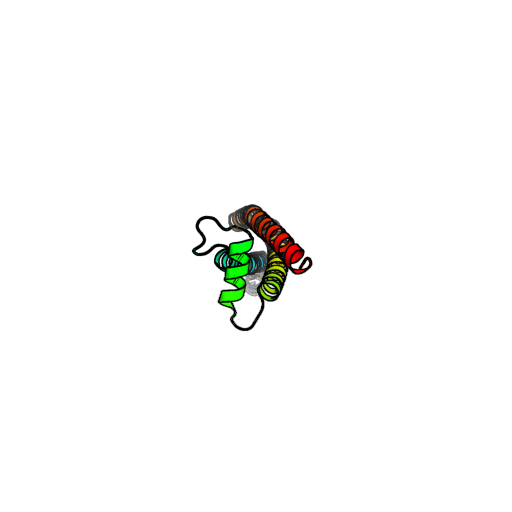G A O 1
ATOM 652 N N . GLN A 1 88 ? 2.502 -5.296 -1.186 1.00 97.88 88 GLN A N 1
ATOM 653 C CA . GLN A 1 88 ? 2.236 -5.086 -2.613 1.00 97.88 88 GLN A CA 1
ATOM 654 C C . GLN A 1 88 ? 3.016 -3.889 -3.172 1.00 97.88 88 GLN A C 1
ATOM 656 O O . GLN A 1 88 ? 3.554 -3.990 -4.273 1.00 97.88 88 GLN A O 1
ATOM 661 N N . LEU A 1 89 ? 3.157 -2.795 -2.414 1.00 97.25 89 LEU A N 1
ATOM 662 C CA . LEU A 1 89 ? 4.020 -1.676 -2.805 1.00 97.25 89 LEU A CA 1
ATOM 663 C C . LEU A 1 89 ? 5.488 -2.081 -2.906 1.00 97.25 89 LEU A C 1
ATOM 665 O O . LEU A 1 89 ? 6.153 -1.697 -3.868 1.00 97.25 89 LEU A O 1
ATOM 669 N N . ASP A 1 90 ? 5.996 -2.860 -1.952 1.00 97.81 90 ASP A N 1
ATOM 670 C CA . ASP A 1 90 ? 7.378 -3.341 -2.007 1.00 97.81 90 ASP A CA 1
ATOM 671 C C . ASP A 1 90 ? 7.596 -4.250 -3.218 1.00 97.81 90 ASP A C 1
ATOM 673 O O . ASP A 1 90 ? 8.573 -4.080 -3.952 1.00 97.81 90 ASP A O 1
ATOM 677 N N . HIS A 1 91 ? 6.644 -5.144 -3.506 1.00 97.88 91 HIS A N 1
ATOM 678 C CA . HIS A 1 91 ? 6.685 -5.948 -4.722 1.00 97.88 91 HIS A CA 1
ATOM 679 C C . HIS A 1 91 ? 6.665 -5.070 -5.982 1.00 97.88 91 HIS A C 1
ATOM 681 O O . HIS A 1 91 ? 7.499 -5.257 -6.870 1.00 97.88 91 HIS A O 1
ATOM 687 N N . ALA A 1 92 ? 5.779 -4.071 -6.048 1.00 97.94 92 ALA A N 1
ATOM 688 C CA . ALA A 1 92 ? 5.718 -3.132 -7.164 1.00 97.94 92 ALA A CA 1
ATOM 689 C C . ALA A 1 92 ? 7.039 -2.370 -7.346 1.00 97.94 92 ALA A C 1
ATOM 691 O O . ALA A 1 92 ? 7.526 -2.238 -8.471 1.00 97.94 92 ALA A O 1
ATOM 692 N N . ARG A 1 93 ? 7.665 -1.931 -6.246 1.00 98.00 93 ARG A N 1
ATOM 693 C CA . ARG A 1 93 ? 8.972 -1.262 -6.249 1.00 98.00 93 ARG A CA 1
ATOM 694 C C . ARG A 1 93 ? 10.048 -2.164 -6.839 1.00 98.00 93 ARG A C 1
ATOM 696 O O . ARG A 1 93 ? 10.799 -1.719 -7.707 1.00 98.00 93 ARG A O 1
ATOM 703 N N . THR A 1 94 ? 10.109 -3.425 -6.416 1.00 97.94 94 THR A N 1
ATOM 704 C CA . THR A 1 94 ? 11.046 -4.402 -6.984 1.00 97.94 94 THR A CA 1
ATOM 705 C C . THR A 1 94 ? 10.810 -4.582 -8.482 1.00 97.94 94 THR A C 1
ATOM 707 O O . THR A 1 94 ? 11.757 -4.498 -9.265 1.00 97.94 94 THR A O 1
ATOM 710 N N . GLN A 1 95 ? 9.558 -4.772 -8.900 1.00 97.94 95 GLN A N 1
ATOM 711 C CA . GLN A 1 95 ? 9.216 -5.015 -10.300 1.00 97.94 95 GLN A CA 1
ATOM 712 C C . GLN A 1 95 ? 9.506 -3.809 -11.202 1.00 97.94 95 GLN A C 1
ATOM 714 O O . GLN A 1 95 ? 10.109 -3.974 -12.261 1.00 97.94 95 GLN A O 1
ATOM 719 N N . PHE A 1 96 ? 9.180 -2.583 -10.783 1.00 97.31 96 PHE A N 1
ATOM 720 C CA . PHE A 1 96 ? 9.552 -1.389 -11.547 1.00 97.31 96 PHE A CA 1
ATOM 721 C C . PHE A 1 96 ? 11.057 -1.117 -11.531 1.00 97.31 96 PHE A C 1
ATOM 723 O O . PHE A 1 96 ? 11.584 -0.608 -12.518 1.00 97.31 96 PHE A O 1
ATOM 730 N N . GLY A 1 97 ? 11.768 -1.483 -10.460 1.00 96.50 97 GLY A N 1
ATOM 731 C CA . GLY A 1 97 ? 13.230 -1.446 -10.424 1.00 96.50 97 GLY A CA 1
ATOM 732 C C . GLY A 1 97 ? 13.848 -2.351 -11.492 1.00 96.50 97 GLY A C 1
ATOM 733 O O . GLY A 1 97 ? 14.695 -1.904 -12.267 1.00 96.50 97 GLY A O 1
ATOM 734 N N . LEU A 1 98 ? 13.360 -3.591 -11.592 1.00 95.88 98 LEU A N 1
ATOM 735 C CA . LEU A 1 98 ? 13.759 -4.530 -12.642 1.00 95.88 98 LEU A CA 1
ATOM 736 C C . LEU A 1 98 ? 13.359 -4.021 -14.031 1.00 95.88 98 LEU A C 1
ATOM 738 O O . LEU A 1 98 ? 14.189 -4.008 -14.935 1.00 95.88 98 LEU A O 1
ATOM 742 N N . ALA A 1 99 ? 12.128 -3.530 -14.197 1.00 94.00 99 ALA A N 1
ATOM 743 C CA . ALA A 1 99 ? 11.669 -2.969 -15.463 1.00 94.00 99 ALA A CA 1
ATOM 744 C C . ALA A 1 99 ? 12.544 -1.785 -15.902 1.00 94.00 99 ALA A C 1
ATOM 746 O O . ALA A 1 99 ? 12.962 -1.726 -17.048 1.00 94.00 99 ALA A O 1
ATOM 747 N N . ARG A 1 100 ? 12.915 -0.878 -14.993 1.00 95.00 100 ARG A N 1
ATOM 748 C CA . ARG A 1 100 ? 13.810 0.249 -15.297 1.00 95.00 100 ARG A CA 1
ATOM 749 C C . ARG A 1 100 ? 15.199 -0.209 -15.759 1.00 95.00 100 ARG A C 1
ATOM 751 O O . ARG A 1 100 ? 15.797 0.457 -16.602 1.00 95.00 100 ARG A O 1
ATOM 758 N N . ALA A 1 101 ? 15.718 -1.298 -15.195 1.00 94.50 101 ALA A N 1
ATOM 759 C CA . ALA A 1 101 ? 17.017 -1.849 -15.575 1.00 94.50 101 ALA A CA 1
ATOM 760 C C . ALA A 1 101 ? 16.982 -2.579 -16.930 1.00 94.50 101 ALA A C 1
ATOM 762 O O . ALA A 1 101 ? 17.985 -2.587 -17.637 1.00 94.50 101 ALA A O 1
ATOM 763 N N . LEU A 1 102 ? 15.842 -3.185 -17.277 1.00 91.81 102 LEU A N 1
ATOM 764 C CA . LEU A 1 102 ? 15.673 -4.007 -18.479 1.00 91.81 102 LEU A CA 1
ATOM 765 C C . LEU A 1 102 ? 15.117 -3.226 -19.682 1.00 91.81 102 LEU A C 1
ATOM 767 O O . LEU A 1 102 ? 15.468 -3.540 -20.816 1.00 91.81 102 LEU A O 1
ATOM 771 N N . CYS A 1 103 ? 14.249 -2.236 -19.452 1.00 87.81 103 CYS A N 1
ATOM 772 C CA . CYS A 1 103 ? 13.631 -1.438 -20.509 1.00 87.81 103 CYS A CA 1
ATOM 773 C C . CYS A 1 103 ? 14.622 -0.421 -21.092 1.00 87.81 103 CYS A C 1
ATOM 775 O O . CYS A 1 103 ? 15.522 0.068 -20.407 1.00 87.81 103 CYS A O 1
ATOM 777 N N . MET A 1 104 ? 14.336 0.024 -22.316 1.00 85.25 104 MET A N 1
ATOM 778 C CA . MET A 1 104 ? 14.970 1.184 -22.948 1.00 85.25 104 MET A CA 1
ATOM 779 C C . MET A 1 104 ? 13.926 2.250 -23.313 1.00 85.25 104 MET A C 1
ATOM 781 O O . MET A 1 104 ? 12.725 1.981 -23.374 1.00 85.25 104 MET A O 1
ATOM 785 N N . GLY A 1 105 ? 14.382 3.483 -23.555 1.00 87.56 105 GLY A N 1
ATOM 786 C CA . GLY A 1 105 ? 13.539 4.568 -24.065 1.00 87.56 105 GLY A CA 1
ATOM 787 C C . GLY A 1 105 ? 12.350 4.900 -23.157 1.00 87.56 105 GLY A C 1
ATOM 788 O O . GLY A 1 105 ? 12.510 5.180 -21.969 1.00 87.56 105 GLY A O 1
ATOM 789 N N . GLU A 1 106 ? 11.142 4.898 -23.724 1.00 88.00 106 GLU A N 1
ATOM 790 C CA . GLU A 1 106 ? 9.932 5.340 -23.025 1.00 88.00 106 GLU A CA 1
ATOM 791 C C . GLU A 1 106 ? 9.550 4.444 -21.842 1.00 88.00 106 GLU A C 1
ATOM 793 O O . GLU A 1 106 ? 9.220 4.946 -20.768 1.00 88.00 106 GLU A O 1
ATOM 798 N N . ASN A 1 107 ? 9.648 3.121 -21.984 1.00 84.44 107 ASN A N 1
ATOM 799 C CA . ASN A 1 107 ? 9.262 2.204 -20.911 1.00 84.44 107 ASN A CA 1
ATOM 800 C C . ASN A 1 107 ? 10.193 2.320 -19.693 1.00 84.44 107 ASN A C 1
ATOM 802 O O . ASN A 1 107 ? 9.728 2.234 -18.555 1.00 84.44 107 ASN A O 1
ATOM 806 N N . GLN A 1 108 ? 11.476 2.634 -19.908 1.00 91.19 108 GLN A N 1
ATOM 807 C CA . GLN A 1 108 ? 12.403 2.951 -18.820 1.00 91.19 108 GLN A CA 1
ATOM 808 C C . GLN A 1 108 ? 11.990 4.228 -18.072 1.00 91.19 108 GLN A C 1
ATOM 810 O O . GLN A 1 108 ? 11.988 4.243 -16.837 1.00 91.19 108 GLN A O 1
ATOM 815 N N . ARG A 1 109 ? 11.600 5.287 -18.800 1.00 94.44 109 ARG A N 1
ATOM 816 C CA . ARG A 1 109 ? 11.100 6.537 -18.196 1.00 94.44 109 ARG A CA 1
ATOM 817 C C . ARG A 1 109 ? 9.828 6.300 -17.392 1.00 94.44 109 ARG A C 1
ATOM 819 O O . ARG A 1 109 ? 9.732 6.758 -16.256 1.00 94.44 109 ARG A O 1
ATOM 826 N N . ARG A 1 110 ? 8.886 5.526 -17.936 1.00 94.12 110 ARG A N 1
ATOM 827 C CA . ARG A 1 110 ? 7.648 5.150 -17.240 1.00 94.12 110 ARG A CA 1
ATOM 828 C C . ARG A 1 110 ? 7.933 4.342 -15.978 1.00 94.12 110 ARG A C 1
ATOM 830 O O . ARG A 1 110 ? 7.313 4.606 -14.952 1.00 94.12 110 ARG A O 1
ATOM 837 N N . ALA A 1 111 ? 8.869 3.394 -16.015 1.00 93.50 111 ALA A N 1
ATOM 838 C CA . ALA A 1 111 ? 9.245 2.619 -14.831 1.00 93.50 111 ALA A CA 1
ATOM 839 C C . ALA A 1 111 ? 9.860 3.520 -13.745 1.00 93.50 111 ALA A C 1
ATOM 841 O O . ALA A 1 111 ? 9.508 3.406 -12.573 1.00 93.50 111 ALA A O 1
ATOM 842 N N . ALA A 1 112 ? 10.714 4.474 -14.135 1.00 94.44 112 ALA A N 1
ATOM 843 C CA . ALA A 1 112 ? 11.275 5.463 -13.216 1.00 94.44 112 ALA A CA 1
ATOM 844 C C . ALA A 1 112 ? 10.201 6.382 -12.606 1.00 94.44 112 ALA A C 1
ATOM 846 O O . ALA A 1 112 ? 10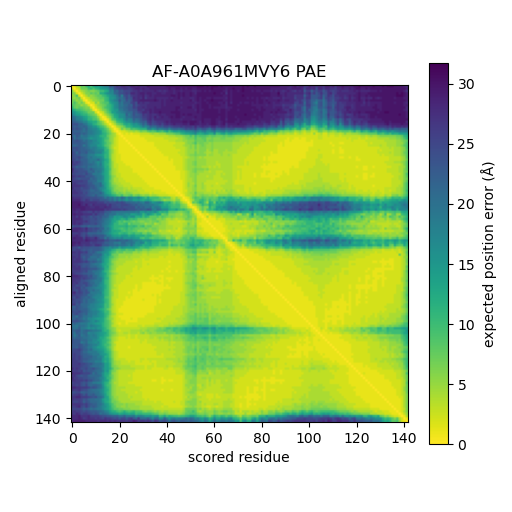.224 6.617 -11.401 1.00 94.44 112 ALA A O 1
ATOM 847 N N . ALA A 1 113 ? 9.237 6.851 -13.402 1.00 94.56 113 ALA A N 1
ATOM 848 C CA . ALA A 1 113 ? 8.124 7.663 -12.908 1.00 94.56 113 ALA A CA 1
ATOM 849 C C . ALA A 1 113 ? 7.236 6.889 -11.917 1.00 94.56 113 ALA A C 1
ATOM 851 O O . ALA A 1 113 ? 6.870 7.422 -10.872 1.00 94.56 113 ALA A O 1
ATOM 852 N N . ASN A 1 114 ? 6.949 5.612 -12.195 1.00 93.94 114 ASN A N 1
ATOM 853 C CA . ASN A 1 114 ? 6.185 4.769 -11.273 1.00 93.94 114 ASN A CA 1
ATOM 854 C C . ASN A 1 114 ? 6.922 4.543 -9.943 1.00 93.94 114 ASN A C 1
ATOM 856 O O . ASN A 1 114 ? 6.285 4.546 -8.897 1.00 93.94 114 ASN A O 1
ATOM 860 N N . LEU A 1 115 ? 8.255 4.416 -9.944 1.00 94.75 115 LEU A N 1
ATOM 861 C CA . LEU A 1 115 ? 9.033 4.335 -8.698 1.00 94.75 115 LEU A CA 1
ATOM 862 C C . LEU A 1 115 ? 8.879 5.581 -7.816 1.00 94.75 115 LEU A C 1
ATOM 864 O O . LEU A 1 115 ? 8.869 5.448 -6.594 1.00 94.75 115 LEU A O 1
ATOM 868 N N . VAL A 1 116 ? 8.749 6.766 -8.420 1.00 92.94 116 VAL A N 1
ATOM 869 C CA . VAL A 1 116 ? 8.475 8.011 -7.684 1.00 92.94 116 VAL A CA 1
ATOM 870 C C . VAL A 1 116 ? 7.050 7.998 -7.133 1.00 92.94 116 VAL A C 1
ATOM 872 O O . VAL A 1 116 ? 6.868 8.226 -5.944 1.00 92.94 116 VAL A O 1
ATOM 875 N N . ALA A 1 117 ? 6.056 7.638 -7.952 1.00 89.50 117 ALA A N 1
ATOM 876 C CA . ALA A 1 117 ? 4.656 7.567 -7.521 1.00 89.50 117 ALA A CA 1
ATOM 877 C C . ALA A 1 117 ? 4.428 6.577 -6.360 1.00 89.50 117 ALA A C 1
ATOM 879 O O . ALA A 1 117 ? 3.621 6.834 -5.468 1.00 89.50 117 ALA A O 1
ATOM 880 N N . LEU A 1 118 ? 5.182 5.470 -6.316 1.00 93.06 118 LEU A N 1
ATOM 881 C CA . LEU A 1 118 ? 5.137 4.520 -5.199 1.00 93.06 118 LEU A CA 1
ATOM 882 C C . LEU A 1 118 ? 5.535 5.142 -3.853 1.00 93.06 118 LEU A C 1
ATOM 884 O O . LEU A 1 118 ? 5.123 4.630 -2.812 1.00 93.06 118 LEU A O 1
ATOM 888 N N . ALA A 1 119 ? 6.359 6.194 -3.847 1.00 89.12 119 ALA A N 1
ATOM 889 C CA . ALA A 1 119 ? 6.762 6.857 -2.611 1.00 89.12 119 ALA A CA 1
ATOM 890 C C . ALA A 1 119 ? 5.568 7.553 -1.944 1.00 89.12 119 ALA A C 1
ATOM 892 O O . ALA A 1 119 ? 5.364 7.373 -0.745 1.00 89.12 119 ALA A O 1
ATOM 893 N N . ASP A 1 120 ? 4.742 8.251 -2.726 1.00 90.38 120 ASP A N 1
ATOM 894 C CA . ASP A 1 120 ? 3.563 8.964 -2.225 1.00 90.38 120 ASP A CA 1
ATOM 895 C C . ASP A 1 120 ? 2.535 7.994 -1.632 1.00 90.38 120 ASP A C 1
ATOM 897 O O . ASP A 1 120 ? 2.105 8.151 -0.487 1.00 90.38 120 ASP A O 1
ATOM 901 N N . THR A 1 121 ? 2.211 6.920 -2.358 1.00 91.75 121 THR A N 1
ATOM 902 C CA . THR A 1 121 ? 1.320 5.864 -1.849 1.00 91.75 121 THR A CA 1
ATOM 903 C C . THR A 1 121 ? 1.919 5.154 -0.631 1.00 91.75 121 THR A C 1
ATOM 905 O O . THR A 1 121 ? 1.191 4.784 0.290 1.00 91.75 121 THR A O 1
ATOM 908 N N . GLY A 1 122 ? 3.245 4.989 -0.589 1.00 94.38 122 GLY A N 1
ATOM 909 C CA . GLY A 1 122 ? 3.953 4.418 0.556 1.00 94.38 122 GLY A CA 1
ATOM 910 C C . GLY A 1 122 ? 3.824 5.264 1.819 1.00 94.38 122 GLY A C 1
ATOM 911 O O . GLY A 1 122 ? 3.543 4.717 2.885 1.00 94.38 122 GLY A O 1
ATOM 912 N N . MET A 1 123 ? 3.963 6.587 1.699 1.00 94.62 123 MET A N 1
ATOM 913 C CA . MET A 1 123 ? 3.732 7.509 2.814 1.00 94.62 123 MET A CA 1
ATOM 914 C C . MET A 1 123 ? 2.283 7.439 3.299 1.00 94.62 123 MET A C 1
ATOM 916 O O . MET A 1 123 ? 2.056 7.317 4.499 1.00 94.62 123 MET A O 1
ATOM 920 N N . ALA A 1 124 ? 1.311 7.436 2.383 1.00 93.31 124 ALA A N 1
ATOM 921 C CA . ALA A 1 124 ? -0.100 7.348 2.748 1.00 93.31 124 ALA A CA 1
ATOM 922 C C . ALA A 1 124 ? -0.427 6.044 3.502 1.00 93.31 124 ALA A C 1
ATOM 924 O O . ALA A 1 124 ? -1.038 6.091 4.570 1.00 93.31 124 ALA A O 1
ATOM 925 N N . ILE A 1 125 ? 0.049 4.887 3.021 1.00 95.06 125 ILE A N 1
ATOM 926 C CA . ILE A 1 125 ? -0.119 3.602 3.723 1.00 95.06 125 ILE A CA 1
ATOM 927 C C . ILE A 1 125 ? 0.543 3.627 5.107 1.00 95.06 125 ILE A C 1
ATOM 929 O O . ILE A 1 125 ? -0.046 3.123 6.067 1.00 95.06 125 ILE A O 1
ATOM 933 N N . ALA A 1 126 ? 1.733 4.221 5.240 1.00 95.00 126 ALA A N 1
ATOM 934 C CA . ALA A 1 126 ? 2.400 4.353 6.535 1.00 95.00 126 ALA A CA 1
ATOM 935 C C . ALA A 1 126 ? 1.567 5.198 7.514 1.00 95.00 126 ALA A C 1
ATOM 937 O O . ALA A 1 126 ? 1.300 4.749 8.629 1.00 95.00 126 ALA A O 1
ATOM 938 N N . THR A 1 127 ? 1.062 6.354 7.072 1.00 93.50 127 THR A N 1
ATOM 939 C CA . THR A 1 127 ? 0.184 7.218 7.876 1.00 93.50 127 THR A CA 1
ATOM 940 C C . THR A 1 127 ? -1.096 6.499 8.305 1.00 93.50 127 THR A C 1
ATOM 942 O O . THR A 1 127 ? -1.464 6.555 9.480 1.00 93.50 127 THR A O 1
ATOM 945 N N . GLN A 1 128 ? -1.758 5.772 7.398 1.00 92.81 128 GLN A N 1
ATOM 946 C CA . GLN A 1 128 ? -2.947 4.993 7.760 1.00 92.81 128 GLN A CA 1
ATOM 947 C C . GLN A 1 128 ? -2.621 3.878 8.756 1.00 92.81 128 GLN A C 1
ATOM 949 O O . GLN A 1 128 ? -3.371 3.641 9.702 1.00 92.81 128 GLN A O 1
ATOM 954 N N . THR A 1 129 ? -1.477 3.215 8.589 1.00 94.12 129 THR A N 1
ATOM 955 C CA . THR A 1 129 ? -1.027 2.160 9.504 1.00 94.12 129 THR A CA 1
ATOM 956 C C . THR A 1 129 ? -0.779 2.705 10.910 1.00 94.12 129 THR A C 1
ATOM 958 O O . THR A 1 129 ? -1.201 2.085 11.887 1.00 94.12 129 THR A O 1
ATOM 961 N N . GLU A 1 130 ? -0.134 3.866 11.032 1.00 93.25 130 GLU A N 1
ATOM 962 C CA . GLU A 1 130 ? 0.067 4.548 12.316 1.00 93.25 130 GLU A CA 1
ATOM 963 C C . GLU A 1 130 ? -1.265 4.916 12.971 1.00 93.25 130 GLU A C 1
ATOM 965 O O . GLU A 1 130 ? -1.496 4.574 14.132 1.00 93.25 130 GLU A O 1
ATOM 970 N N . PHE A 1 131 ? -2.184 5.515 12.213 1.00 91.44 131 PHE A N 1
ATOM 971 C CA . PHE A 1 131 ? -3.512 5.856 12.718 1.00 91.44 131 PHE A CA 1
ATOM 972 C C . PHE A 1 131 ? -4.296 4.624 13.202 1.00 91.44 131 PHE A C 1
ATOM 974 O O . PHE A 1 131 ? -4.920 4.644 14.265 1.00 91.44 131 PHE A O 1
ATOM 981 N N . LEU A 1 132 ? -4.233 3.516 12.467 1.00 92.31 132 LEU A N 1
ATOM 982 C CA . LEU A 1 132 ? -4.871 2.265 12.870 1.00 92.31 132 LEU A CA 1
ATOM 983 C C . LEU A 1 132 ? -4.195 1.627 14.095 1.00 92.31 132 LEU A C 1
ATOM 985 O O . LEU A 1 132 ? -4.876 1.018 14.922 1.00 92.31 132 LEU A O 1
ATOM 989 N N . ASN A 1 133 ? -2.875 1.766 14.250 1.00 92.50 133 ASN A N 1
ATOM 990 C CA . ASN A 1 133 ? -2.165 1.326 15.455 1.00 92.50 133 ASN A CA 1
ATOM 991 C C . ASN A 1 133 ? -2.598 2.135 16.689 1.00 92.50 133 ASN A C 1
ATOM 993 O O . ASN A 1 133 ? -2.813 1.543 17.750 1.00 92.50 133 ASN A O 1
ATOM 997 N N . ASP A 1 134 ? -2.791 3.448 16.538 1.00 90.94 134 ASP A N 1
ATOM 998 C CA . ASP A 1 134 ? -3.354 4.326 17.572 1.00 90.94 134 ASP A CA 1
ATOM 999 C C . ASP A 1 134 ? -4.756 3.864 18.005 1.00 90.94 134 ASP A C 1
ATOM 1001 O O . ASP A 1 134 ? -5.060 3.807 19.201 1.00 90.94 134 ASP A O 1
ATOM 1005 N N . LEU A 1 135 ? -5.622 3.518 17.046 1.00 89.56 135 LEU A N 1
ATOM 1006 C CA . LEU A 1 135 ? -6.958 2.986 17.334 1.00 89.56 135 LEU A CA 1
ATOM 1007 C C . LEU A 1 135 ? -6.880 1.625 18.040 1.00 89.56 135 LEU A C 1
ATOM 1009 O O . LEU A 1 135 ? -7.541 1.415 19.057 1.00 89.56 135 LEU A O 1
ATOM 1013 N N . ALA A 1 136 ? -6.010 0.728 17.573 1.00 90.19 136 ALA A N 1
ATOM 1014 C CA . ALA A 1 136 ? -5.813 -0.588 18.178 1.00 90.19 136 ALA A CA 1
ATOM 1015 C C . ALA A 1 136 ? -5.237 -0.521 19.604 1.00 90.19 136 ALA A C 1
ATOM 1017 O O . ALA A 1 136 ? -5.470 -1.420 20.414 1.00 90.19 136 ALA A O 1
ATOM 1018 N N . ALA A 1 137 ? -4.467 0.517 19.940 1.00 88.75 137 ALA A N 1
ATOM 1019 C CA . ALA A 1 137 ? -4.010 0.739 21.310 1.00 88.75 137 ALA A CA 1
ATOM 1020 C C . ALA A 1 137 ? -5.189 1.017 22.255 1.00 88.75 137 ALA A C 1
ATOM 1022 O O . ALA A 1 137 ? -5.228 0.464 23.350 1.00 88.75 137 ALA A O 1
ATOM 1023 N N . ARG A 1 138 ? -6.190 1.784 21.806 1.00 84.50 138 ARG A N 1
ATOM 1024 C CA . ARG A 1 138 ? -7.404 2.080 22.589 1.00 84.50 138 ARG A CA 1
ATOM 1025 C C . ARG A 1 138 ? -8.286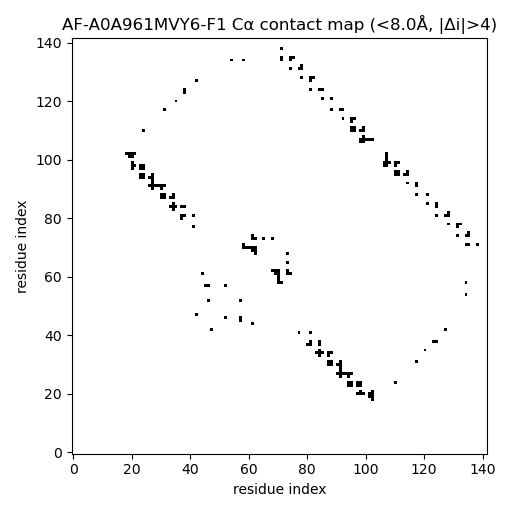 0.855 22.786 1.00 84.50 138 ARG A C 1
ATOM 1027 O O . ARG A 1 138 ? -8.820 0.673 23.864 1.00 84.50 138 ARG A O 1
ATOM 1034 N N . CYS A 1 139 ? -8.341 -0.038 21.804 1.00 84.50 139 CYS A N 1
ATOM 1035 C CA . CYS A 1 139 ? -9.021 -1.327 21.944 1.00 84.50 139 CYS A CA 1
ATOM 1036 C C . CYS A 1 139 ? -8.455 -2.231 23.054 1.00 84.50 139 CYS A C 1
ATOM 1038 O O . CYS A 1 139 ? -9.118 -3.174 23.470 1.00 84.50 139 CYS A O 1
ATOM 1040 N N . ARG A 1 140 ? -7.225 -1.977 23.523 1.00 74.50 140 ARG A N 1
ATOM 1041 C CA . ARG A 1 140 ? -6.574 -2.743 24.600 1.00 74.50 140 ARG A CA 1
ATOM 1042 C C . ARG A 1 140 ? -6.666 -2.075 25.974 1.00 74.50 140 ARG A C 1
ATOM 1044 O O . ARG A 1 140 ? -6.318 -2.711 26.964 1.00 74.50 140 ARG A O 1
ATOM 1051 N N . SER A 1 141 ? -7.119 -0.825 26.032 1.00 57.34 141 SER A N 1
ATOM 1052 C CA . SER A 1 141 ? -7.296 -0.051 27.260 1.00 57.34 141 SER A CA 1
ATOM 1053 C C . SER A 1 141 ? -8.794 0.218 27.449 1.00 57.34 141 SER A C 1
ATOM 1055 O O . SER A 1 141 ? -9.292 1.140 26.802 1.00 57.34 141 SER A O 1
ATOM 1057 N N . PRO A 1 142 ? -9.509 -0.598 28.250 1.00 48.78 142 PRO A N 1
ATOM 1058 C CA . PRO A 1 142 ? -10.931 -0.388 28.525 1.00 48.78 142 PRO A CA 1
ATOM 1059 C C . PRO A 1 142 ? -11.202 0.945 29.233 1.00 48.78 142 PRO A C 1
ATOM 1061 O O . PRO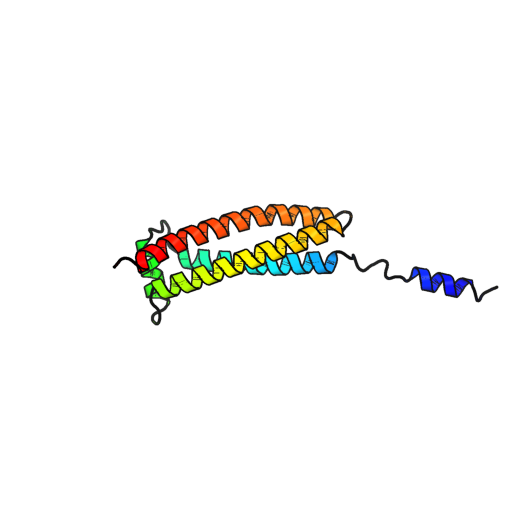 A 1 142 ? -10.317 1.411 29.991 1.00 48.78 142 PRO A O 1
#

Secondary structure (DSSP, 8-state):
--HHHHHHHHHTTS-TT--TTHHHHHHHHHHHHHHHHHHHHHHHHHHTT-SS--HHHHHHHHHHHHSSS-HHHHHHHHHHHHHHHHHHHHHHHHHHHHHHHH--HHHHHHHHHHHHHHHHHHHHHHHHHHHHHHHHHHTT--

Foldseek 3Di:
DPVVVVVVVVVVPPPPPDLVLVVLLVLLVVLLVLLVVLLVVLCCLQPPPNPPDDLVNSQVSCCVVPVPDHSLVVLVVNLVSLVSSLVSLVSSLVSLVSSLVRGDDPSVVVSVVVNVVSVVSNVSSVVSNVSSVVSNVVVVPD

Solvent-accessible surface area (backbone atoms only — not comparable to full-atom values): 7578 Å² total; per-residue (Å²): 129,74,72,65,59,57,58,53,56,60,65,68,62,52,76,92,74,67,62,85,15,51,68,32,41,49,51,13,51,54,26,38,52,52,17,52,52,46,48,51,54,48,48,48,72,64,42,64,94,39,93,78,71,48,75,67,61,40,42,55,48,40,30,67,69,55,81,80,49,48,30,60,55,51,42,53,51,52,46,52,47,44,54,52,23,52,54,24,42,53,49,14,47,52,23,18,52,50,10,34,73,57,32,65,72,68,57,18,52,50,22,52,51,50,54,55,54,49,51,59,56,48,51,51,46,51,53,50,45,52,54,40,49,57,51,53,53,50,68,73,54,131

Mean predicted aligned error: 9.18 Å

pLDDT: mean 83.52, std 16.14, range [45.16, 98.0]

Radius of gyration: 23.24 Å; Cα contacts (8 Å, |Δi|>4): 119; chains: 1; bounding box: 48×39×82 Å